Protein AF-A0A936K0Z2-F1 (afdb_monomer)

pLDDT: mean 84.39, std 17.55, range [43.38, 97.69]

Sequence (138 aa):
MNVLKLFCATAVLIAIPTASMAYGVGYPDTYSDLLWRVSSNVPGLSGCTELQVDATGDLNKSSKLSIYGALNCPQQQGGSYGVVGGAYFGSDGSFNMTLIVGSSTTLECTRLSSSLSGSCVYYNTSGATLGPAYLTFR

Solvent-accessible surface area (backbone atoms only — not comparable to full-atom values): 7527 Å² total; per-residue (Å²): 141,89,73,88,77,70,72,71,70,69,65,68,75,73,70,65,78,84,68,70,72,70,80,77,77,70,74,65,47,74,50,70,79,43,41,26,42,38,45,36,79,27,88,98,42,51,53,27,47,33,38,42,28,34,36,37,32,26,72,92,81,36,59,48,32,43,33,40,42,35,37,37,17,77,77,42,100,72,42,53,34,53,30,41,41,37,32,33,54,45,98,85,62,27,37,29,39,41,32,37,43,55,93,52,34,34,40,39,27,66,62,14,39,91,69,64,24,40,58,28,39,33,22,39,83,87,68,49,77,63,39,57,32,38,39,40,50,112

Radius of gyration: 24.02 Å; Cα contacts (8 Å, |Δi|>4): 304; chains: 1; bounding box: 32×28×88 Å

Foldseek 3Di:
DPDPPPPPVVVVVVPPPPPPVPPPDADKDKDAFWKKFKDDPFPVCRQFTMDTWIWIDRVVVFQKIWIWDWGARCPDDPGIWTKTFMWGQDPVRFIWTWIDTHDWKIKTDGRQDNQNWAKIWIATPVRHTRGIMTIGTD

Secondary structure (DSSP, 8-state):
--STTSSSSSSGGG-S------------EEEEEEEEEEEE--TTTTT--EEEEEEEE-TTT-SEEEEEEEEE-TTSTTSEEEEEEEEEE-TTS-EEEEEEETTTEEEEEEEE-TTS-EEEEEEETTS-EEEEEEEEE-

Mean predicted aligned error: 10.23 Å

Structure (mmCIF, N/CA/C/O backbone):
data_AF-A0A936K0Z2-F1
#
_entry.id   AF-A0A936K0Z2-F1
#
loop_
_atom_site.group_PDB
_atom_site.id
_atom_site.type_symbol
_atom_site.label_atom_id
_atom_site.label_alt_id
_atom_site.label_comp_id
_atom_site.label_asym_id
_atom_site.label_entity_id
_atom_site.label_seq_id
_atom_site.pdbx_PDB_ins_code
_atom_site.Cartn_x
_atom_site.Cartn_y
_atom_site.Cartn_z
_atom_site.occupancy
_atom_site.B_iso_or_equiv
_atom_site.auth_seq_id
_atom_site.auth_comp_id
_atom_site.auth_asym_id
_atom_site.auth_atom_id
_atom_site.pdbx_PDB_model_num
ATOM 1 N N . MET A 1 1 ? 7.222 16.561 -73.153 1.00 47.03 1 MET A N 1
ATOM 2 C CA . MET A 1 1 ? 7.258 16.603 -71.670 1.00 47.03 1 MET A CA 1
ATOM 3 C C . MET A 1 1 ? 6.029 15.862 -71.163 1.00 47.03 1 MET A C 1
ATOM 5 O O . MET A 1 1 ? 4.973 16.220 -71.652 1.00 47.03 1 MET A O 1
ATOM 9 N N . ASN A 1 2 ? 6.169 14.853 -70.283 1.00 48.38 2 ASN A N 1
ATOM 10 C CA . ASN A 1 2 ? 5.101 14.194 -69.474 1.00 48.38 2 ASN A CA 1
ATOM 11 C C . ASN A 1 2 ? 5.077 12.651 -69.479 1.00 48.38 2 ASN A C 1
ATOM 13 O O . ASN A 1 2 ? 4.007 12.061 -69.470 1.00 48.38 2 ASN A O 1
ATOM 17 N N . VAL A 1 3 ? 6.226 11.969 -69.428 1.00 49.06 3 VAL A N 1
ATOM 18 C CA . VAL A 1 3 ? 6.229 10.533 -69.040 1.00 49.06 3 VAL A CA 1
ATOM 19 C C . VAL A 1 3 ? 7.280 10.216 -67.964 1.00 49.06 3 VAL A C 1
ATOM 21 O O . VAL A 1 3 ? 7.131 9.272 -67.200 1.00 49.06 3 VAL A O 1
ATOM 24 N N . LEU A 1 4 ? 8.291 11.076 -67.790 1.00 43.38 4 LEU A N 1
ATOM 25 C CA . LEU A 1 4 ? 9.410 10.824 -66.872 1.00 43.38 4 LEU A CA 1
ATOM 26 C C . LEU A 1 4 ? 9.139 11.133 -65.383 1.00 43.38 4 LEU A C 1
ATOM 28 O O . LEU A 1 4 ? 10.015 10.918 -64.555 1.00 43.38 4 LEU A O 1
ATOM 32 N N . LYS A 1 5 ? 7.959 11.654 -65.017 1.00 44.84 5 LYS A N 1
ATOM 33 C CA . LYS A 1 5 ? 7.645 12.050 -63.626 1.00 44.84 5 LYS A CA 1
ATOM 34 C C . LYS A 1 5 ? 6.840 11.015 -62.831 1.00 44.84 5 LYS A C 1
ATOM 36 O O . LYS A 1 5 ? 6.666 11.205 -61.634 1.00 44.84 5 LYS A O 1
ATOM 41 N N . LEU A 1 6 ? 6.371 9.929 -63.456 1.00 46.12 6 LEU A N 1
ATOM 42 C CA . LEU A 1 6 ? 5.476 8.972 -62.787 1.00 46.12 6 LEU A CA 1
ATOM 43 C C . LEU A 1 6 ? 6.185 7.824 -62.046 1.00 46.12 6 LEU A C 1
ATOM 45 O O . LEU A 1 6 ? 5.559 7.179 -61.214 1.00 46.12 6 LEU A O 1
ATOM 49 N N . PHE A 1 7 ? 7.474 7.576 -62.295 1.00 45.19 7 PHE A N 1
ATOM 50 C CA . PHE A 1 7 ? 8.174 6.409 -61.729 1.00 45.19 7 PHE A CA 1
ATOM 51 C C . PHE A 1 7 ? 8.931 6.670 -60.417 1.00 45.19 7 PHE A C 1
ATOM 53 O O . PHE A 1 7 ? 9.357 5.721 -59.768 1.00 45.19 7 PHE A O 1
ATOM 60 N N . CYS A 1 8 ? 9.068 7.926 -59.977 1.00 45.47 8 CYS A N 1
ATOM 61 C CA . CYS A 1 8 ? 9.752 8.241 -58.712 1.00 45.47 8 CYS A CA 1
ATOM 62 C C . CYS A 1 8 ? 8.832 8.214 -57.479 1.00 45.47 8 CYS A C 1
ATOM 64 O O . CYS A 1 8 ? 9.325 8.170 -56.357 1.00 45.47 8 CYS A O 1
ATOM 66 N N . ALA A 1 9 ? 7.506 8.237 -57.658 1.00 44.66 9 ALA A N 1
ATOM 67 C CA . ALA A 1 9 ? 6.563 8.303 -56.536 1.00 44.66 9 ALA A CA 1
ATOM 68 C C . ALA A 1 9 ? 6.199 6.924 -55.953 1.00 44.66 9 ALA A C 1
ATOM 70 O O . ALA A 1 9 ? 5.767 6.837 -54.808 1.00 44.66 9 ALA A O 1
ATOM 71 N N . THR A 1 10 ? 6.403 5.838 -56.701 1.00 47.12 10 THR A N 1
ATOM 72 C CA . THR A 1 10 ? 6.080 4.467 -56.266 1.00 47.12 10 THR A CA 1
ATOM 73 C C . THR A 1 10 ? 7.234 3.744 -55.571 1.00 47.12 10 THR A C 1
ATOM 75 O O . THR A 1 10 ? 6.995 2.744 -54.904 1.00 47.12 10 THR A O 1
ATOM 78 N N . ALA A 1 11 ? 8.467 4.253 -55.653 1.00 45.69 11 ALA A N 1
ATOM 79 C CA . ALA A 1 11 ? 9.628 3.631 -55.006 1.00 45.69 11 ALA A CA 1
ATOM 80 C C . ALA A 1 11 ? 9.811 4.035 -53.527 1.00 45.69 11 ALA A C 1
ATOM 82 O O . ALA A 1 11 ? 10.507 3.348 -52.787 1.00 45.69 11 ALA A O 1
ATOM 83 N N . VAL A 1 12 ? 9.168 5.117 -53.069 1.00 45.12 12 VAL A N 1
ATOM 84 C CA . VAL A 1 12 ? 9.322 5.624 -51.688 1.00 45.12 12 VAL A CA 1
ATOM 85 C C . VAL A 1 12 ? 8.366 4.938 -50.697 1.00 45.12 12 VAL A C 1
ATOM 87 O O . VAL A 1 12 ? 8.610 4.942 -49.496 1.00 45.12 12 VAL A O 1
ATOM 90 N N . LEU A 1 13 ? 7.318 4.263 -51.182 1.00 47.38 13 LEU A N 1
ATOM 91 C CA . LEU A 1 13 ? 6.350 3.544 -50.339 1.00 47.38 13 LEU A CA 1
ATOM 92 C C . LEU A 1 13 ? 6.751 2.096 -49.999 1.00 47.38 13 LEU A C 1
ATOM 94 O O . LEU A 1 13 ? 6.068 1.456 -49.207 1.00 47.38 13 LEU A O 1
ATOM 98 N N . ILE A 1 14 ? 7.857 1.583 -50.551 1.00 51.03 14 ILE A N 1
ATOM 99 C CA . ILE A 1 14 ? 8.330 0.200 -50.323 1.00 51.03 14 ILE A CA 1
ATOM 100 C C . ILE A 1 14 ? 9.438 0.147 -49.249 1.00 51.03 14 ILE A C 1
ATOM 102 O O . ILE A 1 14 ? 9.873 -0.924 -48.842 1.00 51.03 14 ILE A O 1
ATOM 106 N N . ALA A 1 15 ? 9.887 1.302 -48.746 1.00 50.19 15 ALA A N 1
ATOM 107 C CA . ALA A 1 15 ? 10.976 1.401 -47.772 1.00 50.19 15 ALA A CA 1
ATOM 108 C C . ALA A 1 15 ? 10.507 1.813 -46.368 1.00 50.19 15 ALA A C 1
ATOM 110 O O . ALA A 1 15 ? 11.290 2.370 -45.601 1.00 50.19 15 ALA A O 1
ATOM 111 N N . ILE A 1 16 ? 9.248 1.548 -46.008 1.00 56.22 16 ILE A N 1
ATOM 112 C CA . ILE A 1 16 ? 8.870 1.551 -44.594 1.00 56.22 16 ILE A CA 1
ATOM 113 C C . ILE A 1 16 ? 9.239 0.160 -44.080 1.00 56.22 16 ILE A C 1
ATOM 115 O O . ILE A 1 16 ? 8.571 -0.802 -44.464 1.00 56.22 16 ILE A O 1
ATOM 119 N N . PRO A 1 17 ? 10.297 -0.005 -43.267 1.00 52.75 17 PRO A N 1
ATOM 120 C CA . PRO A 1 17 ? 10.520 -1.278 -42.615 1.00 52.75 17 PRO A CA 1
ATOM 121 C C . PRO A 1 17 ? 9.266 -1.588 -41.796 1.00 52.75 17 PRO A C 1
ATOM 123 O O . PRO A 1 17 ? 8.993 -0.944 -40.786 1.00 52.75 17 PRO A O 1
ATOM 126 N N . THR A 1 18 ? 8.514 -2.608 -42.204 1.00 53.69 18 THR A N 1
ATOM 127 C CA . THR A 1 18 ? 7.489 -3.267 -41.386 1.00 53.69 18 THR A CA 1
ATOM 128 C C . THR A 1 18 ? 8.149 -4.087 -40.279 1.00 53.69 18 THR A C 1
ATOM 130 O O . THR A 1 18 ? 7.720 -5.191 -39.956 1.00 53.69 18 THR A O 1
ATOM 133 N N . ALA A 1 19 ? 9.215 -3.559 -39.680 1.00 54.00 19 ALA A N 1
ATOM 134 C CA . ALA A 1 19 ? 9.617 -3.966 -38.359 1.00 54.00 19 ALA A CA 1
ATOM 135 C C . ALA A 1 19 ? 8.625 -3.291 -37.412 1.00 54.00 19 ALA A C 1
ATOM 137 O O . ALA A 1 19 ? 8.920 -2.270 -36.794 1.00 54.00 19 ALA A O 1
ATOM 138 N N . SER A 1 20 ? 7.419 -3.859 -37.302 1.00 48.31 20 SER A N 1
ATOM 139 C CA . SER A 1 20 ? 6.730 -3.755 -36.026 1.00 48.31 20 SER A CA 1
ATOM 140 C C . SER A 1 20 ? 7.715 -4.347 -35.030 1.00 48.31 20 SER A C 1
ATOM 142 O O . SER A 1 20 ? 7.951 -5.558 -35.040 1.00 48.31 20 SER A O 1
ATOM 144 N N . MET A 1 21 ? 8.382 -3.504 -34.246 1.00 49.94 21 MET A N 1
ATOM 145 C CA . MET A 1 21 ? 9.086 -4.011 -33.085 1.00 49.94 21 MET A CA 1
ATOM 146 C C . MET A 1 21 ? 8.006 -4.719 -32.282 1.00 49.94 21 MET A C 1
ATOM 148 O O . MET A 1 21 ? 7.055 -4.072 -31.842 1.00 49.94 21 MET A O 1
ATOM 152 N N . ALA A 1 22 ? 8.076 -6.051 -32.219 1.00 47.94 22 ALA A N 1
ATOM 153 C CA . ALA A 1 22 ? 7.201 -6.814 -31.354 1.00 47.94 22 ALA A CA 1
ATOM 154 C C . ALA A 1 22 ? 7.288 -6.127 -29.994 1.00 47.94 22 ALA A C 1
ATOM 156 O O . ALA A 1 22 ? 8.396 -5.931 -29.489 1.00 47.94 22 ALA A O 1
ATOM 157 N N . TYR A 1 23 ? 6.150 -5.649 -29.486 1.00 57.41 23 TYR A N 1
ATOM 158 C CA . TYR A 1 23 ? 6.091 -5.045 -28.166 1.00 57.41 23 TYR A CA 1
ATOM 159 C C . TYR A 1 23 ? 6.726 -6.057 -27.219 1.00 57.41 23 TYR A C 1
ATOM 161 O O . TYR A 1 23 ? 6.195 -7.153 -27.039 1.00 57.41 23 TYR A O 1
ATOM 169 N N . GLY A 1 24 ? 7.933 -5.744 -26.746 1.00 57.78 24 GLY A N 1
ATOM 170 C CA . GLY A 1 24 ? 8.695 -6.651 -25.912 1.00 57.78 24 GLY A CA 1
ATOM 171 C C . GLY A 1 24 ? 7.936 -6.780 -24.611 1.00 57.78 24 GLY A C 1
ATOM 172 O O . GLY A 1 24 ? 7.966 -5.857 -23.800 1.00 57.78 24 GLY A O 1
ATOM 173 N N . VAL A 1 25 ? 7.209 -7.881 -24.452 1.00 64.44 25 VAL A N 1
ATOM 174 C CA . VAL A 1 25 ? 6.569 -8.196 -23.184 1.00 64.44 25 VAL A CA 1
ATOM 175 C C . VAL A 1 25 ? 7.705 -8.445 -22.202 1.00 64.44 25 VAL A C 1
ATOM 177 O O . VAL A 1 25 ? 8.583 -9.269 -22.457 1.00 64.44 25 VAL A O 1
ATOM 180 N N . GLY A 1 26 ? 7.735 -7.640 -21.146 1.00 70.38 26 GLY A N 1
ATOM 181 C CA . GLY A 1 26 ? 8.683 -7.789 -20.056 1.00 70.38 26 GLY A CA 1
ATOM 182 C C . GLY A 1 26 ? 8.542 -9.128 -19.337 1.00 70.38 26 GLY A C 1
ATOM 183 O O . GLY A 1 26 ? 7.515 -9.799 -19.466 1.00 70.38 26 GLY A O 1
ATOM 184 N N . TYR A 1 27 ? 9.548 -9.490 -18.545 1.00 82.56 27 TYR A N 1
ATOM 185 C CA . TYR A 1 27 ? 9.429 -10.577 -17.574 1.00 82.56 27 TYR A CA 1
ATOM 186 C C . TYR A 1 27 ? 9.158 -9.938 -16.213 1.00 82.56 27 TYR A C 1
ATOM 188 O O . TYR A 1 27 ? 10.038 -9.249 -15.701 1.00 82.56 27 TYR A O 1
ATOM 196 N N . PRO A 1 28 ? 7.940 -10.070 -15.659 1.00 86.12 28 PRO A N 1
ATOM 197 C CA . PRO A 1 28 ? 7.648 -9.485 -14.365 1.00 86.12 28 PRO A CA 1
ATOM 198 C C . PRO A 1 28 ? 8.402 -10.236 -13.266 1.00 86.12 28 PRO A C 1
ATOM 200 O O . PRO A 1 28 ? 8.391 -11.466 -13.236 1.00 86.12 28 PRO A O 1
ATOM 203 N N . ASP A 1 29 ? 8.991 -9.479 -12.348 1.00 91.94 29 ASP A N 1
ATOM 204 C CA . ASP A 1 29 ? 9.526 -9.991 -11.092 1.00 91.94 29 ASP A CA 1
ATOM 205 C C . ASP A 1 29 ? 8.479 -9.820 -9.988 1.00 91.94 29 ASP A C 1
ATOM 207 O O . ASP A 1 29 ? 7.669 -8.884 -10.019 1.00 91.94 29 ASP A O 1
ATOM 211 N N . THR A 1 30 ? 8.505 -10.715 -8.999 1.00 93.56 30 THR A N 1
ATOM 212 C CA . THR A 1 30 ? 7.685 -10.603 -7.790 1.00 93.56 30 THR A CA 1
ATOM 213 C C . THR A 1 30 ? 8.559 -10.200 -6.607 1.00 93.56 30 THR A C 1
ATOM 215 O O . THR A 1 30 ? 9.530 -10.872 -6.265 1.00 93.56 30 THR A O 1
ATOM 218 N N . TYR A 1 31 ? 8.183 -9.097 -5.972 1.00 92.75 31 TYR A N 1
ATOM 219 C CA . TYR A 1 31 ? 8.725 -8.598 -4.718 1.00 92.75 31 TYR A CA 1
ATOM 220 C C . TYR A 1 31 ? 7.803 -9.072 -3.601 1.00 92.75 31 TYR A C 1
ATOM 222 O O . TYR A 1 31 ? 6.697 -8.549 -3.446 1.00 92.75 31 TYR A O 1
ATOM 230 N N . SER A 1 32 ? 8.235 -10.101 -2.882 1.00 95.19 32 SER A N 1
ATOM 231 C CA . SER A 1 32 ? 7.411 -10.760 -1.873 1.00 95.19 32 SER A CA 1
ATOM 232 C C . SER A 1 32 ? 7.610 -10.194 -0.474 1.00 95.19 32 SER A C 1
ATOM 234 O O . SER A 1 32 ? 8.681 -9.676 -0.158 1.00 95.19 32 SER A O 1
ATOM 236 N N . ASP A 1 33 ? 6.588 -10.368 0.363 1.00 93.62 33 ASP A N 1
ATOM 237 C CA . ASP A 1 33 ? 6.616 -10.071 1.802 1.00 93.62 33 ASP A CA 1
ATOM 238 C C . ASP A 1 33 ? 6.941 -8.600 2.126 1.00 93.62 33 ASP A C 1
ATOM 240 O O . ASP A 1 33 ? 7.661 -8.271 3.070 1.00 93.62 33 ASP A O 1
ATOM 244 N N . LEU A 1 34 ? 6.410 -7.683 1.311 1.00 95.75 34 LEU A N 1
ATOM 245 C CA . LEU A 1 34 ? 6.531 -6.252 1.553 1.00 95.75 34 LEU A CA 1
ATOM 246 C C . LEU A 1 34 ? 5.608 -5.858 2.704 1.00 95.75 34 LEU A C 1
ATOM 248 O O . LEU A 1 34 ? 4.389 -6.043 2.636 1.00 95.75 34 LEU A O 1
ATOM 252 N N . LEU A 1 35 ? 6.196 -5.275 3.748 1.00 97.06 35 LEU A N 1
ATOM 253 C CA . LEU A 1 35 ? 5.512 -5.033 5.008 1.00 97.06 35 LEU A CA 1
ATOM 254 C C . LEU A 1 35 ? 5.469 -3.546 5.358 1.00 97.06 35 LEU A C 1
ATOM 256 O O . LEU A 1 35 ? 6.494 -2.873 5.473 1.00 97.06 35 LEU A O 1
ATOM 260 N N . TRP A 1 36 ? 4.269 -3.040 5.624 1.00 97.44 36 TRP A N 1
ATOM 261 C CA . TRP A 1 36 ? 4.060 -1.722 6.212 1.00 97.44 36 TRP A CA 1
ATOM 262 C C . TRP A 1 36 ? 3.341 -1.848 7.544 1.00 97.44 36 TRP A C 1
ATOM 264 O O . TRP A 1 36 ? 2.318 -2.520 7.651 1.00 97.44 36 TRP A O 1
ATOM 274 N N . ARG A 1 37 ? 3.795 -1.100 8.550 1.00 96.88 37 ARG A N 1
ATOM 275 C CA . ARG A 1 37 ? 2.936 -0.780 9.694 1.00 96.88 37 ARG A CA 1
ATOM 276 C C . ARG A 1 37 ? 1.907 0.256 9.283 1.00 96.88 37 ARG A C 1
ATOM 278 O O . ARG A 1 37 ? 2.251 1.244 8.637 1.00 96.88 37 ARG A O 1
ATOM 285 N N . VAL A 1 38 ? 0.675 0.042 9.720 1.00 96.00 38 VAL A N 1
ATOM 286 C CA . VAL A 1 38 ? -0.483 0.874 9.406 1.00 96.00 38 VAL A CA 1
ATOM 287 C C . VAL A 1 38 ? -0.955 1.558 10.681 1.00 96.00 38 VAL A C 1
ATOM 289 O O . VAL A 1 38 ? -1.047 0.940 11.740 1.00 96.00 38 VAL A O 1
ATOM 292 N N . SER A 1 39 ? -1.257 2.845 10.574 1.00 94.69 39 SER A N 1
ATOM 293 C CA . SER A 1 39 ? -1.969 3.607 11.596 1.00 94.69 39 SER A CA 1
ATOM 294 C C . SER A 1 39 ? -3.134 4.330 10.940 1.00 94.69 39 SER A C 1
ATOM 296 O O . SER A 1 39 ? -2.953 4.986 9.915 1.00 94.69 39 SER A O 1
ATOM 298 N N . SER A 1 40 ? -4.333 4.214 11.503 1.00 93.06 40 SER A N 1
ATOM 299 C CA . SER A 1 40 ? -5.510 4.944 11.039 1.00 93.06 40 SER A CA 1
ATOM 300 C C . SER A 1 40 ? -6.487 5.170 12.186 1.00 93.06 40 SER A C 1
ATOM 302 O O . SER A 1 40 ? -6.554 4.389 13.132 1.00 93.06 40 SER A O 1
ATOM 304 N N . ASN A 1 41 ? -7.267 6.239 12.089 1.00 88.06 41 ASN A N 1
ATOM 305 C CA . ASN A 1 41 ? -8.394 6.526 12.973 1.00 88.06 41 ASN A CA 1
ATOM 306 C C . ASN A 1 41 ? -9.750 6.309 12.281 1.00 88.06 41 ASN A C 1
ATOM 308 O O . ASN A 1 41 ? -10.783 6.684 12.834 1.00 88.06 41 ASN A O 1
ATOM 312 N N . VAL A 1 42 ? -9.761 5.719 11.081 1.00 90.75 42 VAL A N 1
ATOM 313 C CA . VAL A 1 42 ? -10.990 5.464 10.328 1.00 90.75 42 VAL A CA 1
ATOM 314 C C . VAL A 1 42 ? -11.825 4.394 11.044 1.00 90.75 42 VAL A C 1
ATOM 316 O O . VAL A 1 42 ? -11.306 3.312 11.345 1.00 90.75 42 VAL A O 1
ATOM 319 N N . PRO A 1 43 ? -13.118 4.655 11.326 1.00 87.69 43 PRO A N 1
ATOM 320 C CA . PRO A 1 43 ? -14.005 3.662 11.919 1.00 87.69 43 PRO A CA 1
ATOM 321 C C . PRO A 1 43 ? -14.036 2.383 11.085 1.00 87.69 43 PRO A C 1
ATOM 323 O O . PRO A 1 43 ? -14.126 2.432 9.862 1.00 87.69 43 PRO A O 1
ATOM 326 N N . GLY A 1 44 ? -13.939 1.229 11.741 1.00 85.69 44 GLY A N 1
ATOM 327 C CA . GLY A 1 44 ? -13.860 -0.043 11.026 1.00 85.69 44 GLY A CA 1
ATOM 328 C C . GLY A 1 44 ? -12.470 -0.371 10.467 1.00 85.69 44 GLY A C 1
ATOM 329 O O . GLY A 1 44 ? -12.297 -1.480 9.993 1.00 85.69 44 GLY A O 1
ATOM 330 N N . LEU A 1 45 ? -11.462 0.498 10.605 1.00 89.00 45 LEU A N 1
ATOM 331 C CA . LEU A 1 45 ? -10.068 0.212 10.220 1.00 89.00 45 LEU A CA 1
ATOM 332 C C . LEU A 1 45 ? -9.039 0.608 11.293 1.00 89.00 45 LEU A C 1
ATOM 334 O O . LEU A 1 45 ? -7.854 0.325 11.153 1.00 89.00 45 LEU A O 1
ATOM 338 N N . SER A 1 46 ? -9.474 1.218 12.397 1.00 85.31 46 SER A N 1
ATOM 339 C CA . SER A 1 46 ? -8.596 1.698 13.474 1.00 85.31 46 SER A CA 1
ATOM 340 C C . SER A 1 46 ? -7.835 0.600 14.227 1.00 85.31 46 SER A C 1
ATOM 342 O O . SER A 1 46 ? -6.873 0.891 14.929 1.00 85.31 46 SER A O 1
ATOM 344 N N . GLY A 1 47 ? -8.271 -0.657 14.105 1.00 87.31 47 GLY A N 1
ATOM 345 C CA . GLY A 1 47 ? -7.596 -1.830 14.671 1.00 87.31 47 GLY A CA 1
ATOM 346 C C . GLY A 1 47 ? -6.638 -2.527 13.701 1.00 87.31 47 GLY A C 1
ATOM 347 O O . GLY A 1 47 ? -6.112 -3.586 14.038 1.00 87.31 47 GLY A O 1
ATOM 348 N N . CYS A 1 48 ? -6.459 -1.985 12.493 1.00 92.56 48 CYS A N 1
ATOM 349 C CA . CYS A 1 48 ? -5.561 -2.520 11.478 1.00 92.56 48 CYS A CA 1
ATOM 350 C C . CYS A 1 48 ? -4.144 -1.998 11.686 1.00 92.56 48 CYS A C 1
ATOM 352 O O . CYS A 1 48 ? -3.926 -0.789 11.741 1.00 92.56 48 CYS A O 1
ATOM 354 N N . THR A 1 49 ? -3.185 -2.912 11.806 1.00 94.50 49 THR A N 1
ATOM 355 C CA . THR A 1 49 ? -1.823 -2.584 12.253 1.00 94.50 49 THR A CA 1
ATOM 356 C C . THR A 1 49 ? -0.762 -2.839 11.201 1.00 94.50 49 THR A C 1
ATOM 358 O O . THR A 1 49 ? 0.347 -2.316 11.318 1.00 94.50 49 THR A O 1
ATOM 361 N N . GLU A 1 50 ? -1.067 -3.646 10.189 1.00 95.94 50 GLU A N 1
ATOM 362 C CA . GLU A 1 50 ? -0.065 -4.127 9.249 1.00 95.94 50 GLU A CA 1
ATOM 363 C C . GLU A 1 50 ? -0.669 -4.401 7.875 1.00 95.94 50 GLU A C 1
ATOM 365 O O . GLU A 1 50 ? -1.727 -5.010 7.767 1.00 95.94 50 GLU A O 1
ATOM 370 N N . LEU A 1 51 ? 0.008 -3.934 6.834 1.00 97.12 51 LEU A N 1
ATOM 371 C CA . LEU A 1 51 ? -0.278 -4.226 5.439 1.00 97.12 51 LEU A CA 1
ATOM 372 C C . LEU A 1 51 ? 0.873 -5.088 4.925 1.00 97.12 51 LEU A C 1
ATOM 374 O O . LEU A 1 51 ? 2.002 -4.607 4.835 1.00 97.12 51 LEU A O 1
ATOM 378 N N . GLN A 1 52 ? 0.572 -6.342 4.610 1.00 97.31 52 GLN A N 1
ATOM 379 C CA . GLN A 1 52 ? 1.515 -7.309 4.064 1.00 97.31 52 GLN A CA 1
ATOM 380 C C . GLN A 1 52 ? 1.086 -7.642 2.642 1.00 97.31 52 GLN A C 1
ATOM 382 O O . GLN A 1 52 ? -0.045 -8.085 2.416 1.00 97.31 52 GLN A O 1
ATOM 387 N N . VAL A 1 53 ? 1.958 -7.387 1.674 1.00 97.56 53 VAL A N 1
ATOM 388 C CA . VAL A 1 53 ? 1.632 -7.557 0.258 1.00 97.56 53 VAL A CA 1
ATOM 389 C C . VAL A 1 53 ? 2.810 -8.093 -0.531 1.00 97.56 53 VAL A C 1
ATOM 391 O O . VAL A 1 53 ? 3.968 -7.863 -0.197 1.00 97.56 53 VAL A O 1
ATOM 394 N N . ASP A 1 54 ? 2.483 -8.731 -1.640 1.00 97.50 54 ASP A N 1
ATOM 395 C CA . ASP A 1 54 ? 3.414 -8.967 -2.724 1.00 97.50 54 ASP A CA 1
ATOM 396 C C . ASP A 1 54 ? 3.148 -7.941 -3.829 1.00 97.50 54 ASP A C 1
ATOM 398 O O . ASP A 1 54 ? 2.007 -7.531 -4.081 1.00 97.50 54 ASP A O 1
ATOM 402 N N . ALA A 1 55 ? 4.209 -7.538 -4.518 1.00 96.50 55 ALA A N 1
ATOM 403 C CA . ALA A 1 55 ? 4.129 -6.684 -5.692 1.00 96.50 55 ALA A CA 1
ATOM 404 C C . ALA A 1 55 ? 4.733 -7.397 -6.899 1.00 96.50 55 ALA A C 1
ATOM 406 O O . ALA A 1 55 ? 5.775 -8.027 -6.791 1.00 96.50 55 ALA A O 1
ATOM 407 N N . THR A 1 56 ? 4.106 -7.288 -8.066 1.00 96.06 56 THR A N 1
ATOM 408 C CA . THR A 1 56 ? 4.603 -7.893 -9.307 1.00 96.06 56 THR A CA 1
ATOM 409 C C . THR A 1 56 ? 4.664 -6.859 -10.425 1.00 96.06 56 THR A C 1
ATOM 411 O O . THR A 1 56 ? 3.692 -6.137 -10.667 1.00 96.06 56 THR A O 1
ATOM 414 N N . GLY A 1 57 ? 5.789 -6.792 -11.132 1.00 93.50 57 GLY A N 1
ATOM 415 C CA . GLY A 1 57 ? 5.964 -5.935 -12.305 1.00 93.50 57 GLY A CA 1
ATOM 416 C C . GLY A 1 57 ? 7.361 -6.045 -12.912 1.00 93.50 57 GLY A C 1
ATOM 417 O O . GLY A 1 57 ? 8.267 -6.602 -12.307 1.00 93.50 57 GLY A O 1
ATOM 418 N N . ASP A 1 58 ? 7.533 -5.518 -14.124 1.00 91.12 58 ASP A N 1
ATOM 419 C CA . ASP A 1 58 ? 8.847 -5.401 -14.768 1.00 91.12 58 ASP A CA 1
ATOM 420 C C . ASP A 1 58 ? 9.350 -3.962 -14.610 1.00 91.12 58 ASP A C 1
ATOM 422 O O . ASP A 1 58 ? 9.017 -3.085 -15.417 1.00 91.12 58 ASP A O 1
ATOM 426 N N . LEU A 1 59 ? 10.159 -3.726 -13.571 1.00 88.50 59 LEU A N 1
ATOM 427 C CA . LEU A 1 59 ? 10.714 -2.402 -13.278 1.00 88.50 59 LEU A CA 1
ATOM 428 C C . LEU A 1 59 ? 11.776 -1.930 -14.285 1.00 88.50 59 LEU A C 1
ATOM 430 O O . LEU A 1 59 ? 12.107 -0.745 -14.311 1.00 88.50 59 LEU A O 1
ATOM 434 N N . ASN A 1 60 ? 12.271 -2.810 -15.163 1.00 87.88 60 ASN A N 1
ATOM 435 C CA . ASN A 1 60 ? 13.182 -2.431 -16.247 1.00 87.88 60 ASN A CA 1
ATOM 436 C C . ASN A 1 60 ? 12.432 -1.844 -17.452 1.00 87.88 60 ASN A C 1
ATOM 438 O O . ASN A 1 60 ? 13.022 -1.128 -18.265 1.00 87.88 60 ASN A O 1
ATOM 442 N N . LYS A 1 61 ? 11.141 -2.167 -17.602 1.00 87.12 61 LYS A N 1
ATOM 443 C CA . LYS A 1 61 ? 10.299 -1.737 -18.733 1.00 87.12 61 LYS A CA 1
ATOM 444 C C . LYS A 1 61 ? 9.161 -0.800 -18.335 1.00 87.12 61 LYS A C 1
ATOM 446 O O . LYS A 1 61 ? 8.645 -0.086 -19.194 1.00 87.12 61 LYS A O 1
ATOM 451 N N . SER A 1 62 ? 8.753 -0.785 -17.070 1.00 89.31 62 SER A N 1
ATOM 452 C CA . SER A 1 62 ? 7.655 0.036 -16.562 1.00 89.31 62 SER A CA 1
ATOM 453 C C . SER A 1 62 ? 7.903 0.452 -15.120 1.00 89.31 62 SER A C 1
ATOM 455 O O . SER A 1 62 ? 8.454 -0.306 -14.346 1.00 89.31 62 SER A O 1
ATOM 457 N N . SER A 1 63 ? 7.417 1.617 -14.701 1.00 91.12 63 SER A N 1
ATOM 458 C CA . SER A 1 63 ? 7.447 1.991 -13.284 1.00 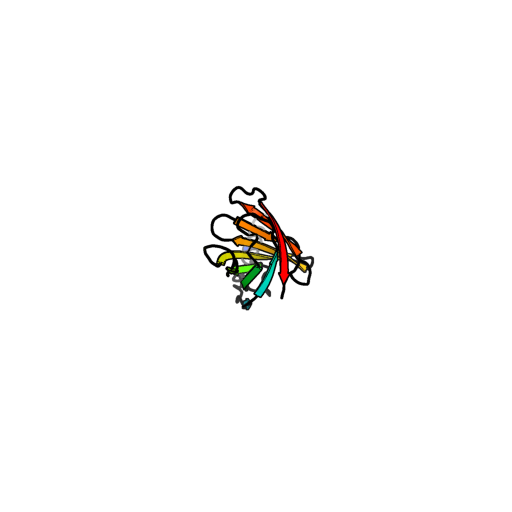91.12 63 SER A CA 1
ATOM 459 C C . SER A 1 63 ? 6.267 1.437 -12.481 1.00 91.12 63 SER A C 1
ATOM 461 O O . SER A 1 63 ? 6.101 1.832 -11.331 1.00 91.12 63 SER A O 1
ATOM 463 N N . LYS A 1 64 ? 5.424 0.582 -13.079 1.00 94.00 64 LYS A N 1
ATOM 464 C CA . LYS A 1 64 ? 4.158 0.104 -12.507 1.00 94.00 64 LYS A CA 1
ATOM 465 C C . LYS A 1 64 ? 4.296 -1.272 -11.862 1.00 94.00 64 LYS A C 1
ATOM 467 O O . LYS A 1 64 ? 4.942 -2.161 -12.409 1.00 94.00 64 LYS A O 1
ATOM 472 N N . LEU A 1 65 ? 3.589 -1.452 -10.754 1.00 95.62 65 LEU A N 1
ATOM 473 C CA . LEU A 1 65 ? 3.473 -2.694 -10.002 1.00 95.62 65 LEU A CA 1
ATOM 474 C C . LEU A 1 65 ? 1.996 -3.034 -9.799 1.00 95.62 65 LEU A C 1
ATOM 476 O O . LEU A 1 65 ? 1.183 -2.149 -9.529 1.00 95.62 65 LEU A O 1
ATOM 480 N N . SER A 1 66 ? 1.661 -4.315 -9.892 1.00 96.81 66 SER A N 1
ATOM 481 C CA . SER A 1 66 ? 0.401 -4.861 -9.378 1.00 96.81 66 SER A CA 1
ATOM 482 C C . SER A 1 66 ? 0.635 -5.346 -7.956 1.00 96.81 66 SER A C 1
ATOM 484 O O . SER A 1 66 ? 1.640 -6.006 -7.713 1.00 96.81 66 SER A O 1
ATOM 486 N N . ILE A 1 67 ? -0.260 -5.024 -7.029 1.00 97.50 67 ILE A N 1
ATOM 487 C CA . ILE A 1 67 ? -0.111 -5.345 -5.605 1.0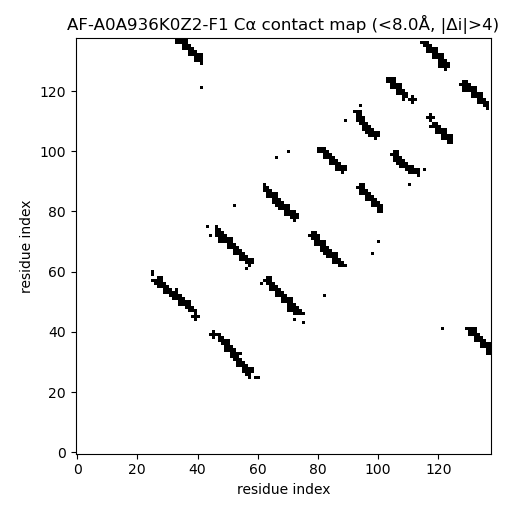0 97.50 67 ILE A CA 1
ATOM 488 C C . ILE A 1 67 ? -1.274 -6.223 -5.160 1.00 97.50 67 ILE A C 1
ATOM 490 O O . ILE A 1 67 ? -2.422 -5.952 -5.515 1.00 97.50 67 ILE A O 1
ATOM 494 N N . TYR A 1 68 ? -0.988 -7.249 -4.364 1.00 96.88 68 TYR A N 1
ATOM 495 C CA . TYR A 1 68 ? -1.990 -8.112 -3.744 1.00 96.88 68 TYR A CA 1
ATOM 496 C C . TYR A 1 68 ? -1.506 -8.606 -2.377 1.00 96.88 68 TYR A C 1
ATOM 498 O O . TYR A 1 68 ? -0.313 -8.778 -2.158 1.00 96.88 68 TYR A O 1
ATOM 506 N N . GLY A 1 69 ? -2.424 -8.827 -1.440 1.00 96.75 69 GLY A N 1
ATOM 507 C CA . GLY A 1 69 ? -2.078 -9.285 -0.093 1.00 96.75 69 GLY A CA 1
ATOM 508 C C . GLY A 1 69 ? -3.197 -9.055 0.912 1.00 96.75 69 GLY A C 1
ATOM 509 O O . GLY A 1 69 ? -4.374 -9.218 0.579 1.00 96.75 69 GLY A O 1
ATOM 510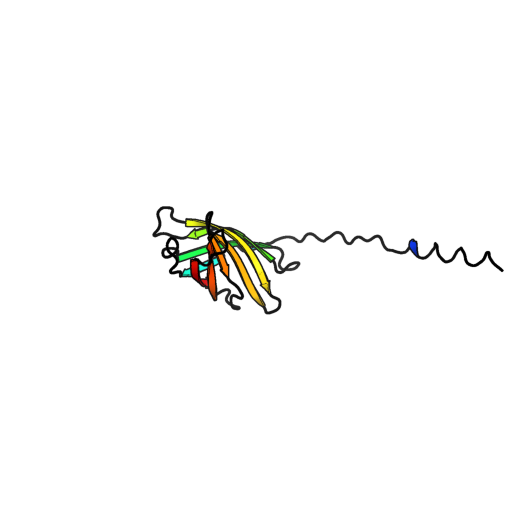 N N . ALA A 1 70 ? -2.842 -8.661 2.134 1.00 96.06 70 ALA A N 1
ATOM 511 C CA . ALA A 1 70 ? -3.798 -8.443 3.209 1.00 96.06 70 ALA A CA 1
ATOM 512 C C . ALA A 1 70 ? -3.448 -7.250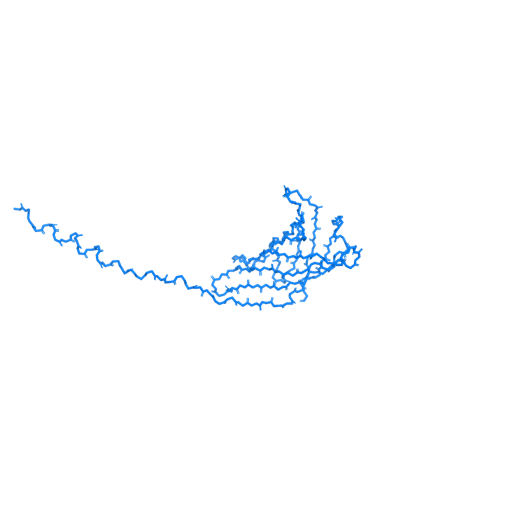 4.111 1.00 96.06 70 ALA A C 1
ATOM 514 O O . ALA A 1 70 ? -2.288 -6.956 4.398 1.00 96.06 70 ALA A O 1
ATOM 515 N N . LEU A 1 71 ? -4.495 -6.589 4.598 1.00 95.81 71 LEU A N 1
ATOM 516 C CA . LEU A 1 71 ? -4.451 -5.650 5.707 1.00 95.81 71 LEU A CA 1
ATOM 517 C C . LEU A 1 71 ? -4.877 -6.393 6.978 1.00 95.81 71 LEU A C 1
ATOM 519 O O . LEU A 1 71 ? -6.044 -6.753 7.134 1.00 95.81 71 LEU A O 1
ATOM 523 N N . ASN A 1 72 ? -3.933 -6.619 7.880 1.00 94.69 72 ASN A N 1
ATOM 524 C CA . ASN A 1 72 ? -4.124 -7.335 9.133 1.00 94.69 72 ASN A CA 1
ATOM 525 C C . ASN A 1 72 ? -4.774 -6.424 10.182 1.00 94.69 72 ASN A C 1
ATOM 527 O O . ASN A 1 72 ? -4.239 -5.372 10.549 1.00 94.69 72 ASN A O 1
ATOM 531 N N . CYS A 1 73 ? -5.930 -6.859 10.682 1.00 91.75 73 CYS A N 1
ATOM 532 C CA . CYS A 1 73 ? -6.810 -6.148 11.607 1.00 91.75 73 CYS A CA 1
ATOM 533 C C . CYS A 1 73 ? -7.187 -7.046 12.793 1.00 91.75 73 CYS A C 1
ATOM 535 O O . CYS A 1 73 ? -8.353 -7.423 12.950 1.00 91.75 73 CYS A O 1
ATOM 537 N N . PRO A 1 74 ? -6.216 -7.386 13.662 1.00 84.75 74 PRO A N 1
ATOM 538 C CA . PRO A 1 74 ? -6.388 -8.399 14.707 1.00 84.75 74 PRO A CA 1
ATOM 539 C C . PRO A 1 74 ? -7.507 -8.078 15.705 1.00 84.75 74 PRO A C 1
ATOM 541 O O . PRO A 1 74 ? -8.043 -8.978 16.344 1.00 84.75 74 PRO A O 1
ATOM 544 N N . GLN A 1 75 ? -7.875 -6.803 15.848 1.00 76.75 75 GLN A N 1
ATOM 545 C CA . GLN A 1 75 ? -8.919 -6.361 16.774 1.00 76.75 75 GLN A CA 1
ATOM 546 C C . G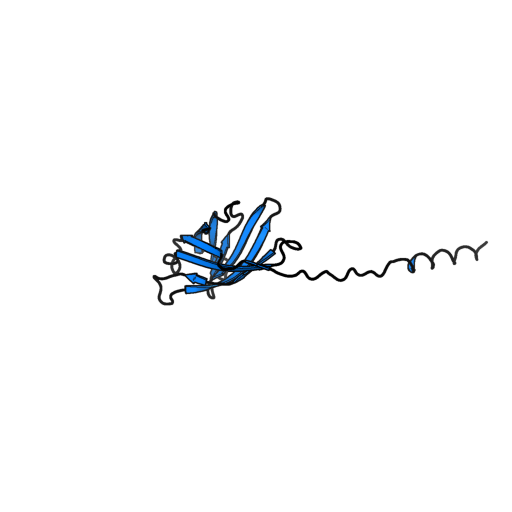LN A 1 75 ? -10.341 -6.403 16.183 1.00 76.75 75 GLN A C 1
ATOM 548 O O . GLN A 1 75 ? -11.281 -5.974 16.849 1.00 76.75 75 GLN A O 1
ATOM 553 N N . GLN A 1 76 ? -10.526 -6.893 14.953 1.00 76.50 76 GLN A N 1
ATOM 554 C CA . GLN A 1 76 ? -11.830 -6.937 14.285 1.00 76.50 76 GLN A CA 1
ATOM 555 C C . GLN A 1 76 ? -12.342 -8.357 14.049 1.00 76.50 76 GLN A C 1
ATOM 557 O O . GLN A 1 76 ? -11.570 -9.284 13.801 1.00 76.50 76 GLN A O 1
ATOM 562 N N . GLN A 1 77 ? -13.671 -8.523 14.085 1.00 61.31 77 GLN A N 1
ATOM 563 C CA . GLN A 1 77 ? -14.340 -9.765 13.692 1.00 61.31 77 GLN A CA 1
ATOM 564 C C . GLN A 1 77 ? -14.087 -10.027 12.199 1.00 61.31 77 GLN A C 1
ATOM 566 O O . GLN A 1 77 ? -14.755 -9.457 11.345 1.00 61.31 77 GLN A O 1
ATOM 571 N N . GLY A 1 78 ? -13.086 -10.854 11.891 1.00 64.94 78 GLY A N 1
ATOM 572 C CA . GLY A 1 78 ? -12.653 -11.150 10.519 1.00 64.94 78 GLY A CA 1
ATOM 573 C C . GLY A 1 78 ? -11.135 -11.244 10.348 1.00 64.94 78 GLY A C 1
ATOM 574 O O . GLY A 1 78 ? -10.678 -11.873 9.400 1.00 64.94 78 GLY A O 1
ATOM 575 N N . GLY A 1 79 ? -10.349 -10.697 11.284 1.00 77.56 79 GLY A N 1
ATOM 576 C CA . GLY A 1 79 ? -8.892 -10.869 11.352 1.00 77.56 79 GLY A CA 1
ATOM 577 C C . GLY A 1 79 ? -8.092 -10.052 10.332 1.00 77.56 79 GLY A C 1
ATOM 578 O O . GLY A 1 79 ? -7.201 -9.315 10.741 1.00 77.56 79 GLY A O 1
ATOM 579 N N . SER A 1 80 ? -8.424 -10.124 9.039 1.00 88.81 80 SER A N 1
ATOM 580 C CA . SER A 1 80 ? -7.732 -9.395 7.965 1.00 88.81 80 SER A CA 1
ATOM 581 C C . SER A 1 80 ? -8.667 -9.064 6.797 1.00 88.81 80 SER A C 1
ATOM 583 O O . SER A 1 80 ? -9.592 -9.817 6.493 1.00 88.81 80 SER A O 1
ATOM 585 N N . TYR A 1 81 ? -8.398 -7.963 6.096 1.00 92.75 81 TYR A N 1
ATOM 586 C CA . TYR A 1 81 ? -9.034 -7.630 4.820 1.00 92.75 81 TYR A CA 1
ATOM 587 C C . TYR A 1 81 ? -8.102 -7.985 3.666 1.00 92.75 81 TYR A C 1
ATOM 589 O O . TYR A 1 81 ? -6.941 -7.589 3.673 1.00 92.75 81 TYR A O 1
ATOM 597 N N . GLY A 1 82 ? -8.610 -8.682 2.648 1.00 94.56 82 GLY A N 1
ATOM 598 C CA . GLY A 1 82 ? -7.872 -8.840 1.395 1.00 94.56 82 GLY A CA 1
ATOM 599 C C . GLY A 1 82 ? -7.627 -7.480 0.742 1.00 94.56 82 GLY A C 1
ATOM 600 O O . GLY A 1 82 ? -8.504 -6.60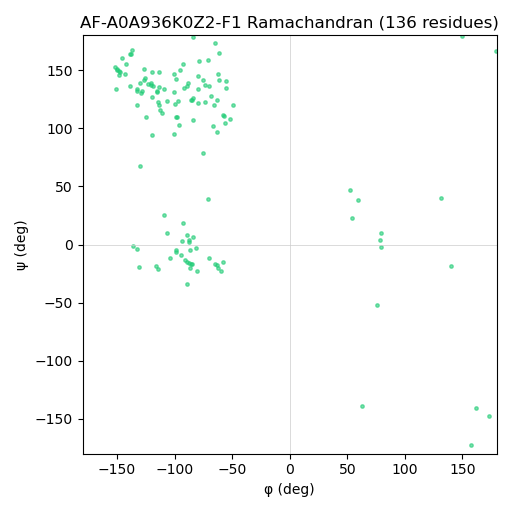9 0.780 1.00 94.56 82 GLY A O 1
ATOM 601 N N . VAL A 1 83 ? -6.444 -7.300 0.158 1.00 96.31 83 VAL A N 1
ATOM 602 C CA . VAL A 1 83 ? -6.087 -6.0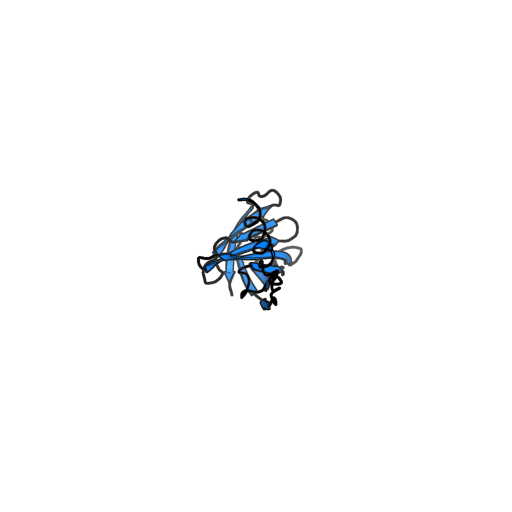85 -0.575 1.00 96.31 83 VAL A CA 1
ATOM 603 C C . VAL A 1 83 ? -5.609 -6.402 -1.984 1.00 96.31 83 VAL A C 1
ATOM 605 O O . VAL A 1 83 ? -4.922 -7.397 -2.220 1.00 96.31 83 VAL A O 1
ATOM 608 N N . VAL A 1 84 ? -5.971 -5.543 -2.929 1.00 97.56 84 VAL A N 1
ATOM 609 C CA . VAL A 1 84 ? -5.507 -5.614 -4.316 1.00 97.56 84 VAL A CA 1
ATOM 610 C C . VAL A 1 84 ? -5.422 -4.216 -4.896 1.00 97.56 84 VAL A C 1
ATOM 612 O O . VAL A 1 84 ? -6.242 -3.358 -4.584 1.00 97.56 84 VAL A O 1
ATOM 615 N N . GLY A 1 85 ? -4.458 -3.961 -5.763 1.00 96.81 85 GLY A N 1
ATOM 616 C CA . GLY A 1 85 ? -4.382 -2.687 -6.450 1.00 96.81 85 GLY A CA 1
ATOM 617 C C . GLY A 1 85 ? -3.117 -2.548 -7.262 1.00 96.81 85 GLY A C 1
ATOM 618 O O . GLY A 1 85 ? -2.593 -3.519 -7.810 1.00 96.81 85 GLY A O 1
ATOM 619 N N . GLY A 1 86 ? -2.631 -1.320 -7.346 1.00 96.88 86 GLY A N 1
ATOM 620 C CA . GLY A 1 86 ? -1.429 -1.018 -8.093 1.00 96.88 86 GLY A CA 1
ATOM 621 C C . GLY A 1 86 ? -0.623 0.087 -7.448 1.00 96.88 86 GLY A C 1
ATOM 622 O O . GLY A 1 86 ? -1.121 0.885 -6.652 1.00 96.88 86 GLY A O 1
ATOM 623 N N . ALA A 1 87 ? 0.638 0.136 -7.833 1.00 96.50 87 ALA A N 1
ATOM 624 C CA . ALA A 1 87 ? 1.524 1.223 -7.490 1.00 96.50 87 ALA A CA 1
ATOM 625 C C . ALA A 1 87 ? 2.370 1.628 -8.687 1.00 96.50 87 ALA A C 1
ATOM 627 O O . ALA A 1 87 ? 2.482 0.896 -9.673 1.00 96.50 87 ALA A O 1
ATOM 628 N N . TYR A 1 88 ? 2.969 2.807 -8.605 1.00 95.06 88 TYR A N 1
ATOM 629 C CA . TYR A 1 88 ? 3.967 3.239 -9.560 1.00 95.06 88 TYR A CA 1
ATOM 630 C C . TYR A 1 88 ? 4.994 4.182 -8.939 1.00 95.06 88 TYR A C 1
ATOM 632 O O . TYR A 1 88 ? 4.691 4.965 -8.035 1.00 95.06 88 TYR A O 1
ATOM 640 N N . PHE A 1 89 ? 6.205 4.153 -9.488 1.00 93.50 89 PHE A N 1
ATOM 641 C CA . PHE A 1 89 ? 7.218 5.167 -9.215 1.00 93.50 89 PHE A CA 1
ATOM 642 C C . PHE A 1 89 ? 7.025 6.366 -10.147 1.00 93.50 89 PHE A C 1
ATOM 644 O O . PHE A 1 89 ? 6.969 6.224 -11.375 1.00 93.50 89 PHE A O 1
ATOM 651 N N . GLY A 1 90 ? 6.887 7.550 -9.554 1.00 90.88 90 GLY A N 1
ATOM 652 C CA . GLY A 1 90 ? 6.904 8.826 -10.257 1.00 90.88 90 GLY A CA 1
ATOM 653 C C . GLY A 1 90 ? 8.306 9.158 -10.766 1.00 90.88 90 GLY A C 1
ATOM 654 O O . GLY A 1 90 ? 9.309 8.664 -10.252 1.00 90.88 90 GLY A O 1
ATOM 655 N N . SER A 1 91 ? 8.392 10.039 -11.763 1.00 88.56 91 SER A N 1
ATOM 656 C CA . SER A 1 91 ? 9.677 10.503 -12.314 1.00 88.56 91 SER A CA 1
ATOM 657 C C . SER A 1 91 ? 10.539 11.259 -11.298 1.00 88.56 91 SER A C 1
ATOM 659 O O . SER A 1 91 ? 11.733 11.431 -11.505 1.00 88.56 91 SER A O 1
ATOM 661 N N . ASP A 1 92 ? 9.930 11.726 -10.211 1.00 89.44 92 ASP A N 1
ATOM 662 C CA . ASP A 1 92 ? 10.584 12.379 -9.081 1.00 89.44 92 ASP A CA 1
ATOM 663 C C . ASP A 1 92 ? 11.037 11.393 -7.988 1.00 89.44 92 ASP A C 1
ATOM 665 O O . ASP A 1 92 ? 11.443 11.817 -6.908 1.00 89.44 92 ASP A O 1
ATOM 669 N N . GLY A 1 93 ? 10.953 10.085 -8.249 1.00 87.50 93 GLY A N 1
ATOM 670 C CA . GLY A 1 93 ? 11.321 9.025 -7.308 1.00 87.50 93 GLY A CA 1
ATOM 671 C C . GLY A 1 93 ? 10.273 8.754 -6.230 1.00 87.50 93 GLY A C 1
ATOM 672 O O . GLY A 1 93 ? 10.506 7.930 -5.348 1.00 87.50 93 GLY A O 1
ATOM 673 N N . SER A 1 94 ? 9.120 9.425 -6.282 1.00 91.69 94 SER A N 1
ATOM 674 C CA . SER A 1 94 ? 8.042 9.211 -5.321 1.00 91.69 94 SER A CA 1
ATOM 675 C C . SER A 1 94 ? 7.292 7.908 -5.598 1.00 91.69 94 SER A C 1
ATOM 677 O O . SER A 1 94 ? 7.044 7.556 -6.753 1.00 91.69 94 SER A O 1
ATOM 679 N N . PHE A 1 95 ? 6.905 7.186 -4.547 1.00 94.75 95 PHE A N 1
ATOM 680 C CA . PHE A 1 95 ? 6.116 5.962 -4.686 1.00 94.75 95 PHE A CA 1
ATOM 681 C C . PHE A 1 95 ? 4.632 6.272 -4.480 1.00 94.75 95 PHE A C 1
ATOM 683 O O . PHE A 1 95 ? 4.241 6.848 -3.466 1.00 94.75 95 PHE A O 1
ATOM 690 N N . ASN A 1 96 ? 3.803 5.930 -5.460 1.00 96.69 96 ASN A N 1
ATOM 691 C CA . ASN A 1 96 ? 2.363 6.167 -5.431 1.00 96.69 96 ASN A CA 1
ATOM 692 C C . ASN A 1 96 ? 1.654 4.824 -5.427 1.00 96.69 96 ASN A C 1
ATOM 694 O O . ASN A 1 96 ? 1.977 3.971 -6.246 1.00 96.69 96 ASN A O 1
ATOM 698 N N . MET A 1 97 ? 0.693 4.638 -4.533 1.00 97.00 97 MET A N 1
ATOM 699 C CA . MET A 1 97 ? 0.012 3.363 -4.348 1.00 97.00 97 MET A CA 1
ATOM 700 C C . MET A 1 97 ? -1.483 3.581 -4.147 1.00 97.00 97 MET A C 1
ATOM 702 O O . MET A 1 97 ? -1.894 4.453 -3.382 1.00 97.00 97 MET A O 1
ATOM 706 N N . THR A 1 98 ? -2.292 2.759 -4.804 1.00 97.25 98 THR A N 1
ATOM 707 C CA . THR A 1 98 ? -3.744 2.732 -4.639 1.00 97.25 98 THR A CA 1
ATOM 708 C C . THR A 1 98 ? -4.186 1.290 -4.467 1.00 97.25 98 THR A C 1
ATOM 710 O O . THR A 1 98 ? -3.971 0.463 -5.354 1.00 97.25 98 THR A O 1
ATOM 713 N N . LEU A 1 99 ? -4.807 0.989 -3.330 1.00 97.25 99 LEU A N 1
ATOM 714 C CA . LEU A 1 99 ? -5.264 -0.350 -2.971 1.00 97.25 99 LEU A CA 1
ATOM 715 C C . LEU A 1 99 ? -6.758 -0.336 -2.692 1.00 97.25 99 LEU A C 1
ATOM 717 O O . LEU A 1 99 ? -7.255 0.538 -1.994 1.00 97.25 99 LEU A O 1
ATOM 721 N N . ILE A 1 100 ? -7.463 -1.341 -3.175 1.00 96.19 100 ILE A N 1
ATOM 722 C CA . ILE A 1 100 ? -8.796 -1.698 -2.711 1.00 96.19 100 ILE A CA 1
ATOM 723 C C . ILE A 1 100 ? -8.605 -2.577 -1.474 1.00 96.19 100 ILE A C 1
ATOM 725 O O . ILE A 1 100 ? -7.877 -3.566 -1.526 1.00 96.19 100 ILE A O 1
ATOM 729 N N . VAL A 1 101 ? -9.236 -2.199 -0.368 1.00 94.19 101 VAL A N 1
ATOM 730 C CA . VAL A 1 101 ? -9.204 -2.888 0.923 1.00 94.19 101 VAL A CA 1
ATOM 731 C C . VAL A 1 101 ? -10.593 -3.444 1.213 1.00 94.19 101 VAL A C 1
ATOM 733 O O . VAL A 1 101 ? -11.561 -2.694 1.377 1.00 94.19 101 VAL A O 1
ATOM 736 N N . GLY A 1 102 ? -10.703 -4.771 1.273 1.00 89.31 102 GLY A N 1
ATOM 737 C CA . GLY A 1 102 ? -11.996 -5.444 1.358 1.00 89.31 102 GLY A CA 1
ATOM 738 C C . GLY A 1 102 ? -12.848 -5.174 0.114 1.00 89.31 102 GLY A C 1
ATOM 739 O O . GLY A 1 102 ? -12.347 -5.191 -1.007 1.00 89.31 102 GLY A O 1
ATOM 740 N N . SER A 1 103 ? -14.150 -4.943 0.298 1.00 83.69 103 SER A N 1
ATOM 741 C CA . SER A 1 103 ? -15.100 -4.752 -0.810 1.00 83.69 103 SER A CA 1
ATOM 742 C C . SER A 1 103 ? -15.530 -3.303 -1.044 1.00 83.69 103 SER A C 1
ATOM 744 O O . SER A 1 103 ? -16.180 -3.026 -2.051 1.00 83.69 103 SER A O 1
ATOM 746 N N . SER A 1 104 ? -15.220 -2.383 -0.125 1.00 86.56 104 SER A N 1
ATOM 747 C CA . SER A 1 104 ? -15.877 -1.069 -0.097 1.00 86.56 104 SER A CA 1
ATOM 748 C C . SER A 1 104 ? -14.961 0.130 0.119 1.00 86.56 104 SER A C 1
ATOM 750 O O . SER A 1 104 ? -15.451 1.261 0.167 1.00 86.56 104 SER A O 1
ATOM 752 N N . THR A 1 105 ? -13.662 -0.101 0.283 1.00 93.94 105 THR A N 1
ATOM 753 C CA . THR A 1 105 ? -12.729 0.937 0.708 1.00 93.94 105 THR A CA 1
ATOM 754 C C . THR A 1 105 ? -11.517 0.973 -0.207 1.00 93.94 105 THR A C 1
ATOM 756 O O . THR A 1 105 ? -10.982 -0.068 -0.571 1.00 93.94 105 THR A O 1
ATOM 759 N N . THR A 1 106 ? -11.055 2.171 -0.540 1.00 96.75 106 THR A N 1
ATOM 760 C CA . THR A 1 106 ? -9.818 2.405 -1.285 1.00 96.75 106 THR A CA 1
ATOM 761 C C . THR A 1 106 ? -8.833 3.139 -0.388 1.00 96.75 106 THR A C 1
ATOM 763 O O . THR A 1 106 ? -9.195 4.138 0.223 1.00 96.75 106 THR A O 1
ATOM 766 N N . LEU A 1 107 ? -7.596 2.665 -0.305 1.00 97.19 107 LEU A N 1
ATOM 767 C CA . LEU A 1 107 ? -6.463 3.350 0.303 1.00 97.19 107 LEU A CA 1
ATOM 768 C C . LEU A 1 107 ? -5.631 3.997 -0.798 1.00 97.19 107 LEU A C 1
ATOM 770 O O . LEU A 1 107 ? -5.116 3.300 -1.669 1.00 97.19 107 LEU A O 1
ATOM 774 N N . GLU A 1 108 ? -5.461 5.310 -0.739 1.00 97.69 108 GLU A N 1
ATOM 775 C CA . GLU A 1 108 ? -4.600 6.049 -1.655 1.00 97.69 108 GLU A CA 1
ATOM 776 C C . GLU A 1 108 ? -3.426 6.658 -0.897 1.00 97.69 108 GLU A C 1
ATOM 778 O O . GLU A 1 108 ? -3.598 7.426 0.049 1.00 97.69 108 GLU A O 1
ATOM 783 N N . CYS A 1 109 ? -2.222 6.315 -1.327 1.00 97.00 109 CYS A N 1
ATOM 784 C CA . CYS A 1 109 ? -0.963 6.795 -0.794 1.00 97.00 109 CYS A CA 1
ATOM 785 C C . CYS A 1 109 ? -0.222 7.517 -1.913 1.00 97.00 109 CYS A C 1
ATOM 787 O O . CYS A 1 109 ? 0.464 6.895 -2.727 1.00 97.00 109 CYS A O 1
ATOM 789 N N . THR A 1 110 ? -0.378 8.833 -1.984 1.00 94.81 110 THR A N 1
ATOM 790 C CA . THR A 1 110 ? 0.314 9.644 -2.987 1.00 94.81 110 THR A CA 1
ATOM 791 C C . THR A 1 110 ? 1.664 10.090 -2.460 1.00 94.81 110 THR A C 1
ATOM 793 O O . THR A 1 110 ? 1.758 10.597 -1.342 1.00 94.81 110 THR A O 1
ATOM 796 N N . ARG A 1 111 ? 2.688 9.994 -3.304 1.00 93.81 111 ARG A N 1
ATOM 797 C CA . ARG A 1 111 ? 4.032 10.514 -3.050 1.00 93.81 111 ARG A CA 1
ATOM 798 C C . ARG A 1 111 ? 4.636 10.047 -1.717 1.00 93.81 111 ARG A C 1
ATOM 800 O O . ARG A 1 111 ? 5.186 10.858 -0.970 1.00 93.81 111 ARG A O 1
ATOM 807 N N . LEU A 1 112 ? 4.556 8.748 -1.424 1.00 93.94 112 LEU A N 1
ATOM 808 C CA . LEU A 1 112 ? 5.321 8.154 -0.329 1.00 93.94 112 LEU A CA 1
ATOM 809 C C . LEU A 1 112 ? 6.808 8.471 -0.530 1.00 93.94 112 LEU A C 1
ATOM 811 O O . LEU A 1 112 ? 7.311 8.506 -1.660 1.00 93.94 112 LEU A O 1
ATOM 815 N N . SER A 1 113 ? 7.484 8.766 0.580 1.00 86.44 113 SER A N 1
ATOM 816 C CA . SER A 1 113 ? 8.887 9.187 0.578 1.00 86.44 113 SER A CA 1
ATOM 817 C C . SER A 1 113 ? 9.816 8.075 0.075 1.00 86.44 113 SER A C 1
ATOM 819 O O . SER A 1 113 ? 9.393 6.936 -0.120 1.00 86.44 113 SER A O 1
ATOM 821 N N . SER A 1 114 ? 11.105 8.380 -0.102 1.00 68.69 114 SER A N 1
ATOM 822 C CA . SER A 1 114 ? 12.113 7.406 -0.550 1.00 68.69 114 SER A CA 1
ATOM 823 C C . SER A 1 114 ? 12.253 6.174 0.360 1.00 68.69 114 SER A C 1
ATOM 825 O O . SER A 1 114 ? 12.812 5.173 -0.070 1.00 68.69 114 SER A O 1
ATOM 827 N N . SER A 1 115 ? 11.718 6.207 1.586 1.00 86.19 115 SER A N 1
ATOM 828 C CA . SER A 1 115 ? 11.609 5.054 2.491 1.00 86.19 115 SER A CA 1
ATOM 829 C C . SER A 1 115 ? 10.271 4.308 2.383 1.00 86.19 115 SER A C 1
ATOM 831 O O . SER A 1 115 ? 9.880 3.613 3.320 1.00 86.19 115 SER A O 1
ATOM 833 N N . LEU A 1 116 ? 9.520 4.502 1.292 1.00 91.88 116 LEU A N 1
ATOM 834 C CA . LEU A 1 116 ? 8.193 3.919 1.043 1.00 91.88 116 LEU A CA 1
ATOM 835 C C . LEU A 1 116 ? 7.176 4.196 2.166 1.00 91.88 116 LEU A C 1
ATOM 837 O O . LEU A 1 116 ? 6.200 3.471 2.326 1.00 91.88 116 LEU A O 1
ATOM 841 N N . SER A 1 117 ? 7.399 5.249 2.952 1.00 95.56 117 SER A N 1
ATOM 842 C CA . SER A 1 117 ? 6.597 5.607 4.125 1.00 95.56 117 SER A CA 1
ATOM 843 C C . SER A 1 117 ? 5.971 6.987 3.956 1.00 95.56 117 SER A C 1
ATOM 845 O O . SER A 1 117 ? 6.563 7.867 3.317 1.00 95.56 117 SER A O 1
ATOM 847 N N . GLY A 1 118 ? 4.792 7.199 4.538 1.00 95.56 118 GLY A N 1
ATOM 848 C CA . GLY A 1 118 ? 4.083 8.470 4.440 1.00 95.56 118 GLY A CA 1
ATOM 849 C C . GLY A 1 118 ? 2.579 8.385 4.682 1.00 95.56 118 GLY A C 1
ATOM 850 O O . GLY A 1 118 ? 2.034 7.358 5.089 1.00 95.56 118 GLY A O 1
ATOM 851 N N . SER A 1 119 ? 1.924 9.518 4.437 1.00 95.56 119 SER A N 1
ATOM 852 C CA . SER A 1 119 ? 0.488 9.693 4.631 1.00 95.56 119 SER A CA 1
ATOM 853 C C . SER A 1 119 ? -0.320 9.100 3.482 1.00 95.56 119 SER A C 1
ATOM 855 O O . SER A 1 119 ? 0.058 9.196 2.315 1.00 95.56 119 SER A O 1
ATOM 857 N N . CYS A 1 120 ? -1.477 8.558 3.832 1.00 97.12 120 CYS A N 1
ATOM 858 C CA . CYS A 1 120 ? -2.457 8.006 2.916 1.00 97.12 120 CYS A CA 1
ATOM 859 C C . CYS A 1 120 ? -3.866 8.445 3.326 1.00 97.12 120 CYS A C 1
ATOM 861 O O . CYS A 1 120 ? -4.085 8.947 4.433 1.00 97.12 120 CYS A O 1
ATOM 863 N N . VAL A 1 121 ? -4.835 8.234 2.446 1.00 97.62 121 VAL A N 1
ATOM 864 C CA . VAL A 1 121 ? -6.239 8.570 2.679 1.00 97.62 121 VAL A CA 1
ATOM 865 C C . VAL A 1 121 ? -7.110 7.389 2.285 1.00 97.62 121 VAL A C 1
ATOM 867 O O . VAL A 1 121 ? -6.930 6.800 1.221 1.00 97.62 121 VAL A O 1
ATOM 870 N N . TYR A 1 122 ? -8.058 7.046 3.152 1.00 97.12 122 TYR A N 1
ATOM 871 C CA . TYR A 1 122 ? -9.108 6.095 2.833 1.00 97.12 122 TYR A CA 1
ATOM 872 C C . TYR A 1 122 ? -10.301 6.801 2.192 1.00 97.12 122 TYR A C 1
ATOM 874 O O . TYR A 1 122 ? -10.741 7.853 2.662 1.00 97.12 122 TYR A O 1
ATOM 882 N N . TYR A 1 123 ? -10.873 6.169 1.176 1.00 97.00 123 TYR A N 1
ATOM 883 C CA . TYR A 1 123 ? -12.100 6.572 0.500 1.00 97.00 123 TYR A CA 1
ATOM 884 C C . TYR A 1 123 ? -13.090 5.413 0.474 1.00 97.00 123 TYR A C 1
ATOM 886 O O . TYR A 1 123 ? -12.687 4.253 0.448 1.00 97.00 123 TYR A O 1
ATOM 894 N N . ASN A 1 124 ? -14.384 5.712 0.452 1.00 94.25 124 ASN A N 1
ATOM 895 C CA . ASN A 1 124 ? -15.407 4.706 0.175 1.00 94.25 124 ASN A CA 1
ATOM 896 C C . ASN A 1 124 ? -15.611 4.511 -1.343 1.00 94.25 124 ASN A C 1
ATOM 898 O O . ASN A 1 124 ? -15.031 5.222 -2.165 1.00 94.25 124 ASN A O 1
ATOM 902 N N . THR A 1 125 ? -16.495 3.589 -1.730 1.00 88.00 125 THR A N 1
ATOM 903 C CA . THR A 1 125 ? -16.814 3.309 -3.145 1.00 88.00 125 THR A CA 1
ATOM 904 C C . THR A 1 125 ? -17.429 4.478 -3.913 1.00 88.00 125 THR A C 1
ATOM 906 O O . THR A 1 125 ? -17.381 4.480 -5.139 1.00 88.00 125 THR A O 1
ATOM 909 N N . SER A 1 126 ? -17.998 5.476 -3.228 1.00 92.31 126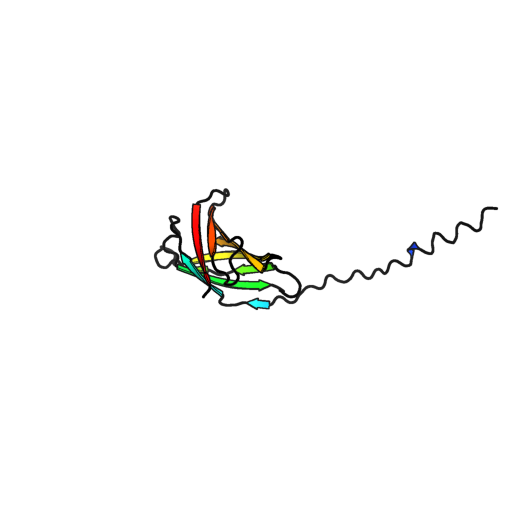 SER A N 1
ATOM 910 C CA . SER A 1 126 ? -18.501 6.699 -3.863 1.00 92.31 126 SER A CA 1
ATOM 911 C C . SER A 1 126 ? -17.427 7.784 -4.012 1.00 92.31 126 SER A C 1
ATOM 913 O O . SER A 1 126 ? -17.742 8.882 -4.460 1.00 92.31 126 SER A O 1
ATOM 915 N N . GLY A 1 127 ? -16.181 7.513 -3.605 1.00 91.12 127 GLY A N 1
ATOM 916 C CA . GLY A 1 127 ? -15.071 8.470 -3.628 1.00 91.12 127 GLY A CA 1
ATOM 917 C C . GLY A 1 127 ? -15.078 9.476 -2.473 1.00 91.12 127 GLY A C 1
ATOM 918 O O . GLY A 1 127 ? -14.312 10.434 -2.491 1.00 91.12 127 GLY A O 1
ATOM 919 N N . ALA A 1 128 ? -15.927 9.286 -1.459 1.00 95.06 128 ALA A N 1
ATOM 920 C CA . ALA A 1 128 ? -15.950 10.152 -0.287 1.00 95.06 128 ALA A CA 1
ATOM 921 C C . ALA A 1 128 ? -14.817 9.773 0.672 1.00 95.06 128 ALA A C 1
ATOM 923 O O . ALA A 1 128 ? -14.615 8.595 0.976 1.00 95.06 128 ALA A O 1
ATOM 924 N N . THR A 1 129 ? -14.094 10.777 1.166 1.00 96.56 129 THR A N 1
ATOM 925 C CA . THR A 1 129 ? -13.019 10.595 2.144 1.00 96.56 129 THR A CA 1
ATOM 926 C C . THR A 1 129 ? -13.565 10.031 3.454 1.00 96.56 129 THR A C 1
ATOM 928 O O . THR A 1 129 ? -14.445 10.623 4.075 1.00 96.56 129 THR A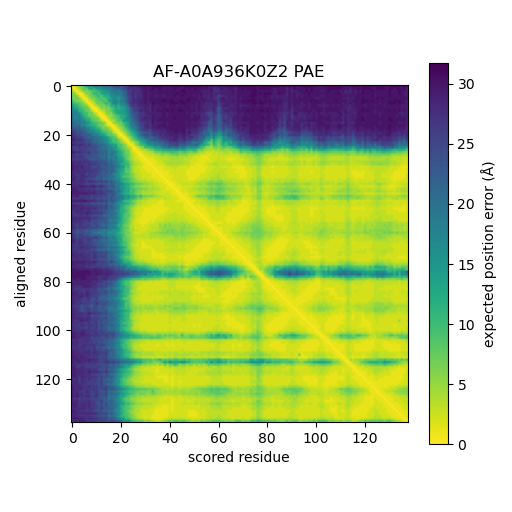 O 1
ATOM 931 N N . LEU A 1 130 ? -13.005 8.905 3.890 1.00 95.69 130 LEU A N 1
ATOM 932 C CA . LEU A 1 130 ? -13.279 8.286 5.188 1.00 95.69 130 LEU A CA 1
ATOM 933 C C . LEU A 1 130 ? -12.336 8.806 6.274 1.00 95.69 130 LEU A C 1
ATOM 935 O O . LEU A 1 130 ? -12.738 8.942 7.427 1.00 95.69 130 LEU A O 1
ATOM 939 N N . GLY A 1 131 ? -11.088 9.108 5.910 1.00 96.06 131 GLY A N 1
ATOM 940 C CA . GLY A 1 131 ? -10.112 9.690 6.825 1.00 96.06 131 GLY A CA 1
ATOM 941 C C . GLY A 1 131 ? -8.668 9.307 6.508 1.00 96.06 131 GLY A C 1
ATOM 942 O O . GLY A 1 131 ? -8.407 8.589 5.539 1.00 96.06 131 GLY A O 1
ATOM 943 N N . PRO A 1 132 ? -7.717 9.812 7.306 1.00 96.00 132 PRO A N 1
ATOM 944 C CA . PRO A 1 132 ? -6.301 9.597 7.072 1.00 96.00 132 PRO A CA 1
ATOM 945 C C . PRO A 1 132 ? -5.825 8.215 7.538 1.00 96.00 132 PRO A C 1
ATOM 947 O O . PRO A 1 132 ? -6.379 7.570 8.435 1.00 96.00 132 PRO A O 1
ATOM 950 N N . ALA A 1 133 ? -4.714 7.802 6.949 1.00 96.38 133 ALA A N 1
ATOM 951 C CA . ALA A 1 133 ? -3.875 6.718 7.417 1.00 96.38 133 ALA A CA 1
ATOM 952 C C . ALA A 1 133 ? -2.401 7.102 7.258 1.00 96.38 133 ALA A C 1
ATOM 954 O O . ALA A 1 133 ? -2.056 8.039 6.537 1.00 96.38 133 ALA A O 1
ATOM 955 N N . TYR A 1 134 ? -1.524 6.377 7.934 1.00 96.19 134 TYR A N 1
ATOM 956 C CA . TYR A 1 134 ? -0.086 6.513 7.781 1.00 96.19 134 TYR A CA 1
ATOM 957 C C . TYR A 1 134 ? 0.540 5.133 7.637 1.00 96.19 134 TYR A C 1
ATOM 959 O O . TYR A 1 134 ? 0.234 4.231 8.423 1.00 96.19 134 TYR A O 1
ATOM 967 N N . LEU A 1 135 ? 1.406 4.984 6.637 1.00 97.06 135 LEU A N 1
ATOM 968 C CA . LEU A 1 135 ? 2.161 3.766 6.378 1.00 97.06 135 LEU A CA 1
ATOM 969 C C . LEU A 1 135 ? 3.637 3.972 6.700 1.00 97.06 135 LEU A C 1
ATOM 971 O O . LEU A 1 135 ? 4.252 4.949 6.270 1.00 97.06 135 LEU A O 1
ATOM 975 N N . THR A 1 136 ? 4.213 3.005 7.404 1.00 96.69 136 THR A N 1
ATOM 976 C CA . THR A 1 136 ? 5.646 2.956 7.704 1.00 96.69 136 THR A CA 1
ATOM 977 C C . THR A 1 136 ? 6.211 1.633 7.221 1.00 96.69 136 THR A C 1
ATOM 979 O O . THR A 1 136 ? 5.907 0.595 7.812 1.00 96.69 136 THR A O 1
ATOM 982 N N . PHE A 1 137 ? 7.027 1.678 6.171 1.00 96.00 137 PHE A N 1
ATOM 983 C CA . PHE A 1 137 ? 7.708 0.510 5.618 1.00 96.00 137 PHE A CA 1
ATOM 984 C C . PHE A 1 137 ? 8.664 -0.102 6.648 1.00 96.00 137 PHE A C 1
ATOM 986 O O . PHE A 1 137 ? 9.199 0.616 7.506 1.00 96.00 137 PHE A O 1
ATOM 993 N N . ARG A 1 138 ? 8.820 -1.424 6.610 1.00 89.12 138 ARG A N 1
ATOM 994 C CA . ARG A 1 138 ? 9.568 -2.209 7.596 1.00 89.12 138 ARG A CA 1
ATOM 995 C C . ARG A 1 138 ? 10.768 -2.914 6.999 1.00 89.12 138 ARG A C 1
ATOM 997 O O . ARG A 1 138 ? 10.679 -3.351 5.838 1.00 89.12 138 ARG A O 1
#

Nearest PDB structures (foldseek):
  4ymy-assembly1_A-2  TM=3.749E-01  e=4.563E-01  Arabidopsis thaliana
  3wjd-assembly1_A-2  TM=3.616E-01  e=6.585E-01  Arabidopsis thaliana
  7bbm-assembly1_A-2  TM=3.229E-01  e=4.563E-01  Arabidopsis thaliana
  3wjc-assembly1_B  TM=4.207E-01  e=1.979E+00  Arabidopsis thaliana
  2fr2-assembly1_A  TM=3.758E-01  e=3.172E+00  Mycobacterium tuberculosis H37Rv